Protein AF-A0A1B6GH48-F1 (afdb_monomer_lite)

Secondary structure (DSSP, 8-state):
-EE--S--SSHHHHHHHHHHHHH-HHHHHHHHHTT--HHHHHHHHHHHHHHHHHHSS---SEE----GGGGGGHHHHHHH-TT--EE-----HHHHHHHHHHTT---TT--TT-HHHHHHHHHHHHHHHHHHHHHH-TTTEE-

Radius of gyration: 16.71 Å; chains: 1; bounding box: 37×42×36 Å

InterPro domains:
  IPR026634 Protein-tyrosine sulfotransferase-like [PTHR12788] (3-141)
  IPR027417 P-loop containing nucleoside triphosphate hydrolase [G3DSA:3.40.50.300] (1-143)
  IPR027417 P-loop containing nucleoside triphosphate hydrolase [SSF52540] (49-141)

Sequence (143 aa):
MCRCGPDTRVLPRILQMYHQWLTDSKEHRRLLEAGVDSQVLRAAVSALCLEVIVHHGDSAPLLCNKDPLTFQYAVYLSELFPKAKFLLVVRDGRAAVHSIISRQIHVARYDLESYQGSISQWNNATDMMLEQCQLVGPSRCRV

Organism: NCBI:txid1464854

Structure (mmCIF, N/CA/C/O backbone):
data_AF-A0A1B6GH48-F1
#
_entry.id   AF-A0A1B6GH48-F1
#
loop_
_atom_site.group_PDB
_atom_site.id
_atom_site.type_symbol
_atom_site.label_atom_id
_atom_site.label_alt_id
_atom_site.label_comp_id
_atom_site.label_asym_id
_atom_site.label_entity_id
_atom_site.label_seq_id
_atom_site.pdbx_PDB_ins_code
_atom_site.Cartn_x
_atom_site.Cartn_y
_atom_site.Cartn_z
_atom_site.occupancy
_atom_site.B_iso_or_equiv
_atom_site.auth_seq_id
_atom_site.auth_comp_id
_atom_site.auth_asym_id
_atom_site.auth_atom_id
_atom_site.pdbx_PDB_model_num
ATOM 1 N N . MET A 1 1 ? -10.608 -22.382 -2.903 1.00 76.88 1 MET A N 1
ATOM 2 C CA . MET A 1 1 ? -10.272 -21.638 -4.138 1.00 76.88 1 MET A CA 1
ATOM 3 C C . MET A 1 1 ? -10.215 -20.149 -3.805 1.00 76.88 1 MET A C 1
ATOM 5 O O . MET A 1 1 ? -11.041 -19.711 -3.014 1.00 76.88 1 MET A O 1
ATOM 9 N N . CYS A 1 2 ? -9.222 -19.415 -4.318 1.00 90.69 2 CYS A N 1
ATOM 10 C CA . CYS A 1 2 ? -8.998 -17.981 -4.068 1.00 90.69 2 CYS A CA 1
ATOM 11 C C . CYS A 1 2 ? -9.131 -17.200 -5.385 1.00 90.69 2 CYS A C 1
ATOM 13 O O . CYS A 1 2 ? -8.658 -17.699 -6.408 1.00 90.69 2 CYS A O 1
ATOM 15 N N . ARG A 1 3 ? -9.740 -16.004 -5.371 1.00 94.12 3 ARG A N 1
ATOM 16 C CA . ARG A 1 3 ? -9.842 -15.116 -6.546 1.00 94.12 3 ARG A CA 1
ATOM 17 C C . ARG A 1 3 ? -9.219 -13.748 -6.268 1.00 94.12 3 ARG A C 1
ATOM 19 O O . ARG A 1 3 ? -9.691 -13.038 -5.389 1.00 94.12 3 ARG A O 1
ATOM 26 N N . CYS A 1 4 ? -8.232 -13.354 -7.080 1.00 92.50 4 CYS A N 1
ATOM 27 C CA . CYS A 1 4 ? -7.604 -12.024 -7.023 1.00 92.50 4 CYS A CA 1
ATOM 28 C C . CYS A 1 4 ? -8.149 -11.016 -8.053 1.00 92.50 4 CYS A C 1
ATOM 30 O O . CYS A 1 4 ? -8.212 -9.826 -7.774 1.00 92.50 4 CYS A O 1
ATOM 32 N N . GLY A 1 5 ? -8.538 -11.481 -9.248 1.00 91.06 5 GLY A N 1
ATOM 33 C CA . GLY A 1 5 ? -8.905 -10.597 -10.363 1.00 91.06 5 GLY A CA 1
ATOM 34 C C . GLY A 1 5 ? -7.730 -9.764 -10.918 1.00 91.06 5 GLY A C 1
ATOM 35 O O . GLY A 1 5 ? -6.589 -9.928 -10.477 1.00 91.06 5 GLY A O 1
ATOM 36 N N . PRO A 1 6 ? -7.995 -8.907 -11.920 1.00 92.94 6 PRO A N 1
ATOM 37 C CA . PRO A 1 6 ? -7.019 -7.958 -12.455 1.00 92.94 6 PRO A CA 1
ATOM 38 C C . PRO A 1 6 ? -6.809 -6.756 -11.518 1.00 92.94 6 PRO A C 1
ATOM 40 O O . PRO A 1 6 ? -7.591 -6.529 -10.594 1.00 92.94 6 PRO A O 1
ATOM 43 N N . ASP A 1 7 ? -5.771 -5.965 -11.797 1.00 93.69 7 ASP A N 1
ATOM 44 C CA . ASP A 1 7 ? -5.434 -4.724 -11.092 1.00 93.69 7 ASP A CA 1
ATOM 45 C C . ASP A 1 7 ? -6.617 -3.757 -11.132 1.00 93.69 7 ASP A C 1
ATOM 47 O O . ASP A 1 7 ? -7.095 -3.371 -12.203 1.00 93.69 7 ASP A O 1
ATOM 51 N N . THR A 1 8 ? -7.078 -3.336 -9.958 1.00 96.31 8 THR A N 1
ATOM 52 C CA . THR A 1 8 ? -8.231 -2.439 -9.836 1.00 96.31 8 THR A CA 1
ATOM 53 C C . THR A 1 8 ? -7.865 -1.001 -10.186 1.00 96.31 8 THR A C 1
ATOM 55 O O . THR A 1 8 ? -8.727 -0.224 -10.593 1.00 96.31 8 THR A O 1
ATOM 58 N N . ARG A 1 9 ? -6.589 -0.620 -10.010 1.00 93.94 9 ARG A N 1
ATOM 59 C CA . ARG A 1 9 ? -6.010 0.726 -10.212 1.00 93.94 9 ARG A CA 1
ATOM 60 C C . ARG A 1 9 ? -6.601 1.835 -9.328 1.00 93.94 9 ARG A C 1
ATOM 62 O O . ARG A 1 9 ? -5.981 2.891 -9.199 1.00 93.94 9 ARG A O 1
ATOM 69 N N . VAL A 1 10 ? -7.760 1.609 -8.709 1.00 96.50 10 VAL A N 1
ATOM 70 C CA . VAL A 1 10 ? -8.471 2.556 -7.841 1.00 96.50 10 VAL A CA 1
ATOM 71 C C . VAL A 1 10 ? -8.048 2.425 -6.379 1.00 96.50 10 VAL A C 1
ATOM 73 O O . VAL A 1 10 ? -7.838 3.440 -5.719 1.00 96.50 10 VAL A O 1
ATOM 76 N N . LEU A 1 11 ? -7.821 1.202 -5.887 1.00 97.25 11 LEU A N 1
ATOM 77 C CA . LEU A 1 11 ? -7.405 0.963 -4.503 1.00 97.25 11 LEU A CA 1
ATOM 78 C C . LEU A 1 11 ? -6.117 1.696 -4.101 1.00 97.25 11 LEU A C 1
ATOM 80 O O . LEU A 1 11 ? -6.139 2.355 -3.062 1.00 97.25 11 LEU A O 1
ATOM 84 N N . PRO A 1 12 ? -5.016 1.691 -4.885 1.00 96.06 12 PRO A N 1
ATOM 85 C CA . PRO A 1 12 ? -3.823 2.443 -4.492 1.00 96.06 12 PRO A CA 1
ATOM 86 C C . PRO A 1 12 ? -4.079 3.956 -4.401 1.00 96.06 12 PRO A C 1
ATOM 88 O O . PRO A 1 12 ? -3.466 4.621 -3.573 1.00 96.06 12 PRO A O 1
ATOM 91 N N . ARG A 1 13 ? -5.013 4.505 -5.193 1.00 96.31 13 ARG A N 1
ATOM 92 C CA . ARG A 1 13 ? -5.382 5.931 -5.137 1.00 96.31 13 ARG A CA 1
ATOM 93 C C . ARG A 1 13 ? -6.209 6.259 -3.898 1.00 96.31 13 ARG A C 1
ATOM 95 O O . ARG A 1 13 ? -5.963 7.271 -3.252 1.00 96.31 13 ARG A O 1
ATOM 102 N N . ILE A 1 14 ? -7.162 5.394 -3.552 1.00 97.38 14 ILE A N 1
ATOM 103 C CA . ILE A 1 14 ? -7.963 5.532 -2.329 1.00 97.38 14 ILE A CA 1
ATOM 104 C C . ILE A 1 14 ? -7.052 5.476 -1.100 1.00 97.38 14 ILE A C 1
ATOM 106 O O . ILE A 1 14 ? -7.165 6.321 -0.219 1.00 97.38 14 ILE A O 1
ATOM 110 N N . LEU A 1 15 ? -6.115 4.524 -1.058 1.00 97.81 15 LEU A N 1
ATOM 111 C CA . LEU A 1 15 ? -5.168 4.392 0.052 1.00 97.81 15 LEU A CA 1
ATOM 112 C C . LEU A 1 15 ? -4.206 5.580 0.140 1.00 97.81 15 LEU A C 1
ATOM 114 O O . LEU A 1 15 ? -3.920 6.044 1.239 1.00 97.81 15 LEU A O 1
ATOM 118 N N . GLN A 1 16 ? -3.758 6.116 -0.999 1.00 96.44 16 GLN A N 1
ATOM 119 C CA . GLN A 1 16 ? -2.971 7.346 -1.029 1.00 96.44 16 GLN A CA 1
ATOM 120 C C . GLN A 1 16 ? -3.745 8.529 -0.434 1.00 96.44 16 GLN A C 1
ATOM 122 O O . GLN A 1 16 ? -3.198 9.274 0.376 1.00 96.44 16 GLN A O 1
ATOM 127 N N . MET A 1 17 ? -5.012 8.691 -0.813 1.00 96.81 17 MET A N 1
ATOM 128 C CA . MET A 1 17 ? -5.872 9.753 -0.293 1.00 96.81 17 MET A CA 1
ATOM 129 C C . MET A 1 17 ? -6.135 9.572 1.211 1.00 96.81 17 MET A C 1
ATOM 131 O O . MET A 1 17 ? -6.007 10.521 1.978 1.00 96.81 17 MET A O 1
ATOM 135 N N . TYR A 1 18 ? -6.393 8.337 1.652 1.00 97.44 18 TYR A N 1
ATOM 136 C CA . TYR A 1 18 ? -6.526 8.002 3.071 1.00 97.44 18 TYR A CA 1
ATOM 137 C C . TYR A 1 18 ? -5.256 8.338 3.864 1.00 97.44 18 TYR A C 1
ATOM 139 O O . TYR A 1 18 ? -5.331 8.975 4.910 1.00 97.44 18 TYR A O 1
ATOM 147 N N . HIS A 1 19 ? -4.078 7.988 3.340 1.00 96.44 19 HIS A N 1
ATOM 148 C CA . HIS A 1 19 ? -2.799 8.348 3.948 1.00 96.44 19 HIS A CA 1
ATOM 149 C C . HIS A 1 19 ? -2.629 9.869 4.088 1.00 96.44 19 HIS A C 1
ATOM 151 O O . HIS A 1 19 ? -2.167 10.337 5.128 1.00 96.44 19 HIS A O 1
ATOM 157 N N . GLN A 1 20 ? -3.032 10.653 3.084 1.00 96.00 20 GLN A N 1
ATOM 158 C CA . GLN A 1 20 ? -2.968 12.117 3.142 1.00 96.00 20 GLN A CA 1
ATOM 159 C C . GLN A 1 20 ? -3.891 12.693 4.220 1.00 96.00 20 GLN A C 1
ATOM 161 O O . GLN A 1 20 ? -3.454 13.542 4.989 1.00 96.00 20 GLN A O 1
ATOM 166 N N . TRP A 1 21 ? -5.124 12.192 4.347 1.00 95.88 21 TRP A N 1
ATOM 167 C CA . TRP A 1 21 ? -6.059 12.627 5.395 1.00 95.88 21 TRP A CA 1
ATOM 168 C C . TRP A 1 21 ? -5.566 12.356 6.820 1.00 95.88 21 TRP A C 1
ATOM 170 O O . TRP A 1 21 ? -5.989 13.029 7.760 1.00 95.88 21 TRP A O 1
ATOM 180 N N . LEU A 1 22 ? -4.688 11.365 6.989 1.00 93.56 22 LEU A N 1
ATOM 181 C CA . LEU A 1 22 ? -4.097 11.028 8.282 1.00 93.56 22 LEU A CA 1
ATOM 182 C C . LEU A 1 22 ? -2.780 11.758 8.559 1.00 93.56 22 LEU A C 1
ATOM 184 O O . LEU A 1 22 ? -2.460 11.997 9.720 1.00 93.56 22 LEU A O 1
ATOM 188 N N . THR A 1 23 ? -2.000 12.081 7.526 1.00 95.19 23 THR A N 1
ATOM 189 C CA . THR A 1 23 ? -0.643 12.633 7.696 1.00 95.19 23 THR A CA 1
ATOM 190 C C . THR A 1 23 ? -0.541 14.134 7.452 1.00 95.19 23 THR A C 1
ATOM 192 O O . THR A 1 23 ? 0.347 14.774 8.016 1.00 95.19 23 THR A O 1
ATOM 195 N N . ASP A 1 24 ? -1.443 14.732 6.670 1.00 96.56 24 ASP A N 1
ATOM 196 C CA . ASP A 1 24 ? -1.515 16.185 6.530 1.00 96.56 24 ASP A CA 1
ATOM 197 C C . ASP A 1 24 ? -2.195 16.790 7.764 1.00 96.56 24 ASP A C 1
ATOM 199 O O . ASP A 1 24 ? -3.417 16.761 7.908 1.00 96.56 24 ASP A O 1
ATOM 203 N N . SER A 1 25 ? -1.400 17.391 8.650 1.00 95.06 25 SER A N 1
ATOM 204 C CA . SER A 1 25 ? -1.874 17.996 9.900 1.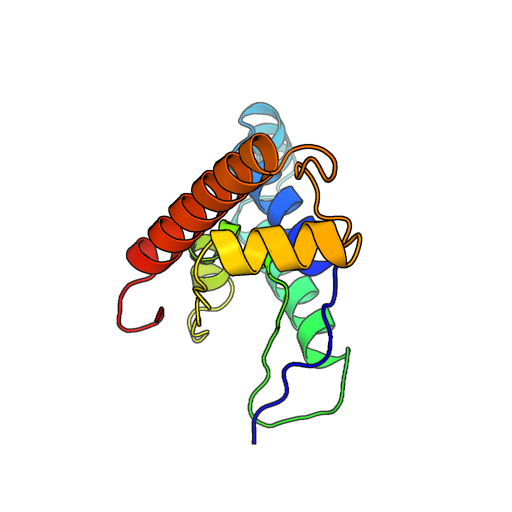00 95.06 25 SER A CA 1
ATOM 205 C C . SER A 1 25 ? -2.969 19.051 9.717 1.00 95.06 25 SER A C 1
ATOM 207 O O . SER A 1 25 ? -3.782 19.252 10.623 1.00 95.06 25 SER A O 1
ATOM 209 N N . LYS A 1 26 ? -2.981 19.777 8.591 1.00 96.69 26 LYS A N 1
ATOM 210 C CA . LYS A 1 26 ? -3.982 20.818 8.331 1.00 96.69 26 LYS A CA 1
ATOM 211 C C . LYS A 1 26 ? -5.298 20.186 7.908 1.00 96.69 26 LYS A C 1
ATOM 213 O O . LYS A 1 26 ? -6.346 20.582 8.417 1.00 96.69 26 LYS A O 1
ATOM 218 N N . GLU A 1 27 ? -5.240 19.226 6.994 1.00 95.69 27 GLU A N 1
ATOM 219 C CA . GLU A 1 27 ? -6.438 18.545 6.513 1.00 95.69 27 GLU A CA 1
ATOM 220 C C . GLU A 1 27 ? -7.034 17.633 7.585 1.00 95.69 27 GLU A C 1
ATOM 222 O O . GLU A 1 27 ? -8.236 17.685 7.835 1.00 95.69 27 GLU A O 1
ATOM 227 N N . HIS A 1 28 ? -6.191 16.904 8.316 1.00 94.62 28 HIS A N 1
ATOM 228 C CA . HIS A 1 28 ? -6.613 16.077 9.440 1.00 94.62 28 HIS A CA 1
ATOM 229 C C . HIS A 1 28 ? -7.403 16.887 10.479 1.00 94.62 28 HIS A C 1
ATOM 231 O O . HIS A 1 28 ? -8.465 16.466 10.932 1.00 94.62 28 HIS A O 1
ATOM 237 N N . ARG A 1 29 ? -6.936 18.100 10.808 1.00 96.75 29 ARG A N 1
ATOM 238 C CA . ARG A 1 29 ? -7.640 18.996 11.736 1.00 96.75 29 ARG A CA 1
ATOM 239 C C . ARG A 1 29 ? -9.011 19.420 11.211 1.00 96.75 29 ARG A C 1
ATOM 241 O O . ARG A 1 29 ? -9.972 19.400 11.968 1.00 96.75 29 ARG A O 1
ATOM 248 N N . ARG A 1 30 ? -9.111 19.769 9.926 1.00 97.44 30 ARG A N 1
ATOM 249 C CA . ARG A 1 30 ? -10.385 20.158 9.298 1.00 97.44 30 ARG A CA 1
ATOM 250 C C . ARG A 1 30 ? -11.398 19.021 9.310 1.00 97.44 30 ARG A C 1
ATOM 252 O O . ARG A 1 30 ? -12.571 19.257 9.576 1.00 97.44 30 ARG A O 1
ATOM 259 N N . LEU A 1 31 ? -10.941 17.798 9.045 1.00 97.69 31 LEU A N 1
ATOM 260 C CA . LEU A 1 31 ? -11.778 16.602 9.103 1.00 97.69 31 LEU A CA 1
ATOM 261 C C . LEU A 1 31 ? -12.294 16.367 10.527 1.00 97.69 31 LEU A C 1
ATOM 263 O O . LEU A 1 31 ? -13.496 16.189 10.709 1.00 97.69 31 LEU A O 1
ATOM 267 N N . LEU A 1 32 ? -11.426 16.478 11.537 1.00 97.19 32 LEU A N 1
ATOM 268 C CA . LEU A 1 32 ? -11.826 16.382 12.945 1.00 97.19 32 LEU A CA 1
ATOM 269 C C . LEU A 1 32 ? -12.841 17.465 13.345 1.00 97.19 32 LEU A C 1
ATOM 271 O O . LEU A 1 32 ? -13.848 17.148 13.973 1.00 97.19 32 LEU A O 1
ATOM 275 N N . GLU A 1 33 ? -12.618 18.722 12.952 1.00 97.69 33 GLU A N 1
ATOM 276 C CA . GLU A 1 33 ? -13.550 19.837 13.193 1.00 97.69 33 GLU A CA 1
ATOM 277 C C . GLU A 1 33 ? -14.911 19.620 12.507 1.00 97.69 33 GLU A C 1
ATOM 279 O O . GLU A 1 33 ? -15.941 20.052 13.023 1.00 97.69 33 GLU A O 1
ATOM 284 N N . ALA A 1 34 ? -14.933 18.907 11.377 1.00 98.06 34 ALA A N 1
ATOM 285 C CA . ALA A 1 34 ? -16.147 18.520 10.661 1.00 98.06 34 ALA A CA 1
ATOM 286 C C . ALA A 1 34 ? -16.818 17.240 11.208 1.00 98.06 34 ALA A C 1
ATOM 288 O O . ALA A 1 34 ? -17.808 16.782 10.637 1.00 98.06 34 ALA A O 1
ATOM 289 N N . GLY A 1 35 ? -16.293 16.639 12.283 1.00 97.44 35 GLY A N 1
ATOM 290 C CA . GLY A 1 35 ? -16.801 15.383 12.849 1.00 97.44 35 GLY A CA 1
ATOM 291 C C . GLY A 1 35 ? -16.427 14.129 12.048 1.00 97.44 35 GLY A C 1
ATOM 292 O O . GLY A 1 35 ? -16.997 13.061 12.267 1.00 97.44 35 GLY A O 1
ATOM 293 N N . VAL A 1 36 ? -15.476 14.240 11.119 1.00 97.69 36 VAL A N 1
ATOM 294 C CA . VAL A 1 36 ? -14.945 13.139 10.308 1.00 97.69 36 VAL A CA 1
ATOM 295 C C . VAL A 1 36 ? -13.645 12.646 10.944 1.00 97.69 36 VAL A C 1
ATOM 297 O O . VAL A 1 36 ? -12.542 12.949 10.494 1.00 97.69 36 VAL A O 1
ATOM 300 N N . ASP A 1 37 ? -13.775 11.907 12.041 1.00 95.56 37 ASP A N 1
ATOM 301 C CA . ASP A 1 37 ? -12.626 11.348 12.749 1.00 95.56 37 ASP A CA 1
ATOM 302 C C . ASP A 1 37 ? -12.026 10.109 12.053 1.00 95.56 37 ASP A C 1
ATOM 304 O O . ASP A 1 37 ? -12.531 9.590 11.049 1.00 95.56 37 ASP A O 1
ATOM 308 N N . SER A 1 38 ? -10.926 9.596 12.610 1.00 92.94 38 SER A N 1
ATOM 309 C CA . SER A 1 38 ? -10.245 8.405 12.091 1.00 92.94 38 SER A CA 1
ATOM 310 C C . SER A 1 38 ? -11.141 7.161 12.058 1.00 92.94 38 SER A C 1
ATOM 312 O O . SER A 1 38 ? -10.923 6.280 11.226 1.00 92.94 38 SER A O 1
ATOM 314 N N . GLN A 1 39 ? -12.151 7.057 12.929 1.00 95.69 39 GLN A N 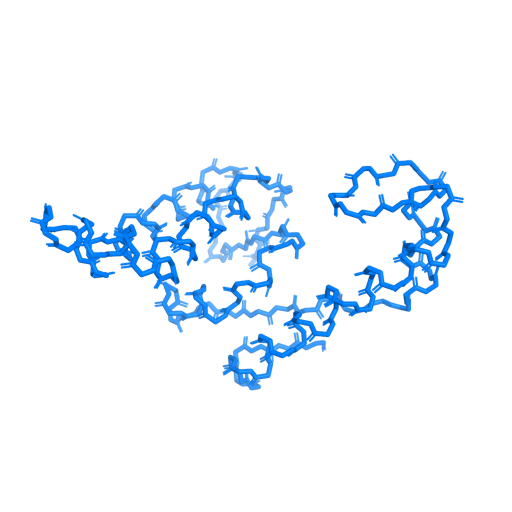1
ATOM 315 C CA . GLN A 1 39 ? -13.085 5.933 12.921 1.00 95.69 39 GLN A CA 1
ATOM 316 C C . GLN A 1 39 ? -14.045 6.031 11.732 1.00 95.69 39 GLN A C 1
ATOM 318 O O . GLN A 1 39 ? -14.253 5.022 11.049 1.00 95.69 39 GLN A O 1
ATOM 323 N N . VAL A 1 40 ? -14.582 7.223 11.456 1.00 97.44 40 VAL A N 1
ATOM 324 C CA . VAL A 1 40 ? -15.430 7.490 10.285 1.00 97.44 40 VAL A CA 1
ATOM 325 C C . VAL A 1 40 ? -14.654 7.227 8.995 1.00 97.44 40 VAL A C 1
ATOM 327 O O . VAL A 1 40 ? -15.124 6.470 8.143 1.00 97.44 40 VAL A O 1
ATOM 330 N N . LEU A 1 41 ? -13.436 7.771 8.874 1.00 96.81 41 LEU A N 1
ATOM 331 C CA . LEU A 1 41 ? -12.582 7.550 7.702 1.00 96.81 41 LEU A CA 1
ATOM 332 C C . LEU A 1 41 ? -12.272 6.067 7.505 1.00 96.81 41 LEU A C 1
ATOM 334 O O . LEU A 1 41 ? -12.434 5.542 6.403 1.00 96.81 41 LEU A O 1
ATOM 338 N N . ARG A 1 42 ? -11.881 5.366 8.576 1.00 96.75 42 ARG A N 1
ATOM 339 C CA . ARG A 1 42 ? -11.595 3.931 8.524 1.00 96.75 42 ARG A CA 1
ATOM 340 C C . ARG A 1 42 ? -12.803 3.135 8.040 1.00 96.75 42 ARG A C 1
ATOM 342 O O . ARG A 1 42 ? -12.636 2.261 7.191 1.00 96.75 42 ARG A O 1
ATOM 349 N N . ALA A 1 43 ? -13.998 3.417 8.556 1.00 97.88 43 ALA A N 1
ATOM 350 C CA . ALA A 1 43 ? -15.219 2.725 8.148 1.00 97.88 43 ALA A CA 1
ATOM 351 C C . ALA A 1 43 ? -15.540 2.972 6.665 1.00 97.88 43 ALA A C 1
ATOM 353 O O . ALA A 1 43 ? -15.757 2.016 5.920 1.00 97.88 43 ALA A O 1
ATOM 354 N N . ALA A 1 44 ? -15.493 4.232 6.224 1.00 98.06 44 ALA A N 1
ATOM 355 C CA . ALA A 1 44 ? -15.777 4.615 4.843 1.00 98.06 44 ALA A CA 1
ATOM 356 C C . ALA A 1 44 ? -14.779 3.997 3.850 1.00 98.06 44 ALA A C 1
ATOM 358 O O . ALA A 1 44 ? -15.177 3.392 2.853 1.00 98.06 44 ALA A O 1
ATOM 359 N N . VAL A 1 45 ? -13.479 4.093 4.142 1.00 98.19 45 VAL A N 1
ATOM 360 C CA . VAL A 1 45 ? -12.422 3.550 3.280 1.00 98.19 45 VAL A CA 1
ATOM 361 C C . VAL A 1 45 ? -12.459 2.023 3.259 1.00 98.19 45 VAL A C 1
ATOM 363 O O . VAL A 1 45 ? -12.312 1.432 2.191 1.00 98.19 45 VAL A O 1
ATOM 366 N N . SER A 1 46 ? -12.709 1.365 4.397 1.00 98.12 46 SER A N 1
ATOM 367 C CA . SER A 1 46 ? -12.837 -0.100 4.443 1.00 98.12 46 SER A CA 1
ATOM 368 C C . SER A 1 46 ? -14.020 -0.587 3.611 1.00 98.12 46 SER A C 1
ATOM 370 O O . SER A 1 46 ? -13.866 -1.544 2.855 1.00 98.12 46 SER A O 1
ATOM 372 N N . ALA A 1 47 ? -15.173 0.084 3.714 1.00 98.44 47 ALA A N 1
ATOM 373 C CA . ALA A 1 47 ? -16.357 -0.246 2.928 1.00 98.44 47 ALA A CA 1
ATOM 374 C C . ALA A 1 47 ? -16.084 -0.089 1.429 1.00 98.44 47 ALA A C 1
ATOM 376 O O . ALA A 1 47 ? -16.292 -1.029 0.669 1.00 98.44 47 ALA A O 1
ATOM 377 N N . LEU A 1 48 ? -15.520 1.048 1.012 1.00 98.19 48 LEU A N 1
ATOM 378 C CA . LEU A 1 48 ? -15.186 1.291 -0.390 1.00 98.19 48 LEU A CA 1
ATOM 379 C C . LEU A 1 48 ? -14.188 0.260 -0.938 1.00 98.19 48 LEU A C 1
ATOM 381 O O . LEU A 1 48 ? -14.389 -0.286 -2.021 1.00 98.19 48 LEU A O 1
ATOM 385 N N . CYS A 1 49 ? -13.122 -0.034 -0.189 1.00 98.12 49 CYS A N 1
ATOM 386 C CA . CYS A 1 49 ? -12.152 -1.056 -0.573 1.00 98.12 49 CYS A CA 1
ATOM 387 C C . CYS A 1 49 ? -12.809 -2.436 -0.702 1.00 98.12 49 CYS A C 1
ATOM 389 O O . CYS A 1 49 ? -12.531 -3.155 -1.660 1.00 98.12 49 CYS A O 1
ATOM 391 N N . LEU A 1 50 ? -13.683 -2.806 0.239 1.00 97.56 50 LEU A N 1
ATOM 392 C CA . LEU A 1 50 ? -14.366 -4.095 0.226 1.00 97.56 50 LEU A CA 1
ATOM 393 C C . LEU A 1 50 ? -15.326 -4.218 -0.960 1.00 97.56 50 LEU A C 1
ATOM 395 O O . LEU A 1 50 ? -15.280 -5.235 -1.643 1.00 97.56 50 LEU A O 1
ATOM 399 N N . GLU A 1 51 ? -16.122 -3.188 -1.248 1.00 98.06 51 GLU A N 1
ATOM 400 C CA . GLU A 1 51 ? -17.024 -3.151 -2.408 1.00 98.06 51 GLU A CA 1
ATOM 401 C C . GLU A 1 51 ? -16.263 -3.392 -3.714 1.00 98.06 51 GLU A C 1
ATOM 403 O O . GLU A 1 51 ? -16.629 -4.255 -4.515 1.00 98.06 51 GLU A O 1
ATOM 408 N N . VAL A 1 52 ? -15.131 -2.702 -3.894 1.00 97.81 52 VAL A N 1
ATOM 409 C CA . VAL A 1 52 ? -14.264 -2.910 -5.058 1.00 97.81 52 VAL A CA 1
ATOM 410 C C . VAL A 1 52 ? -13.753 -4.351 -5.097 1.00 97.81 52 VAL A C 1
ATOM 412 O O . VAL A 1 52 ? -13.880 -4.998 -6.132 1.00 97.81 52 VAL A O 1
ATOM 415 N N . ILE A 1 53 ? -13.206 -4.874 -3.992 1.00 97.06 53 ILE A N 1
ATOM 416 C CA . ILE A 1 53 ? -12.618 -6.224 -3.924 1.00 97.06 53 ILE A CA 1
ATOM 417 C C . ILE A 1 53 ? -13.665 -7.316 -4.158 1.00 97.06 53 ILE A C 1
ATOM 419 O O . ILE A 1 53 ? -13.361 -8.310 -4.813 1.00 97.06 53 ILE A O 1
ATOM 423 N N . VAL A 1 54 ? -14.883 -7.165 -3.643 1.00 96.69 54 VAL A N 1
ATOM 424 C CA . VAL A 1 54 ? -15.955 -8.156 -3.791 1.00 96.69 54 VAL A CA 1
ATOM 425 C C . VAL A 1 54 ? -16.483 -8.161 -5.222 1.00 96.69 54 VAL A C 1
ATOM 427 O O . VAL A 1 54 ? -16.604 -9.237 -5.806 1.00 96.69 54 VAL A O 1
ATOM 430 N N . HIS A 1 55 ? -16.748 -6.987 -5.801 1.00 96.19 55 HIS A N 1
ATOM 431 C CA . HIS A 1 55 ? -17.566 -6.874 -7.011 1.00 96.19 55 HIS A CA 1
ATOM 432 C C . HIS A 1 55 ? -16.789 -6.707 -8.323 1.00 96.19 55 HIS A C 1
ATOM 434 O O . HIS A 1 55 ? -17.387 -6.820 -9.390 1.00 96.19 55 HIS A O 1
ATOM 440 N N . HIS A 1 56 ? -15.466 -6.507 -8.301 1.00 95.50 56 HIS A N 1
ATOM 441 C CA . HIS A 1 56 ? -14.667 -6.417 -9.538 1.00 95.50 56 HIS A CA 1
ATOM 442 C C . HIS A 1 56 ? -14.355 -7.775 -10.214 1.00 95.50 56 HIS A C 1
ATOM 444 O O . HIS A 1 56 ? -13.513 -7.842 -11.113 1.00 95.50 56 HIS A O 1
ATOM 450 N N . GLY A 1 57 ? -14.989 -8.869 -9.780 1.00 92.88 57 GLY A N 1
ATOM 451 C CA . GLY A 1 57 ? -14.829 -10.206 -10.353 1.00 92.88 57 GLY A CA 1
ATOM 452 C C . GLY A 1 57 ? -15.799 -11.222 -9.745 1.00 92.88 57 GLY A C 1
ATOM 453 O O . GLY A 1 57 ? -16.695 -10.856 -8.990 1.00 92.88 57 GLY A O 1
ATOM 454 N N . ASP A 1 58 ? -15.601 -12.503 -10.057 1.00 92.19 58 ASP A N 1
ATOM 455 C CA . ASP A 1 58 ? -16.501 -13.579 -9.619 1.00 92.19 58 ASP A CA 1
ATOM 456 C C . 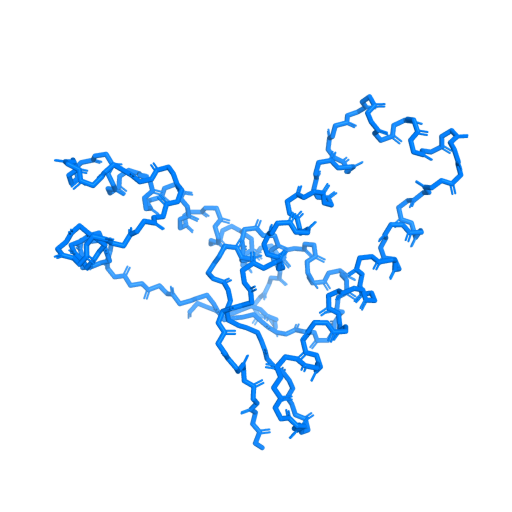ASP A 1 58 ? -16.520 -13.795 -8.094 1.00 92.19 58 ASP A C 1
ATOM 458 O O . ASP A 1 58 ? -15.574 -13.482 -7.370 1.00 92.19 58 ASP A O 1
ATOM 462 N N . SER A 1 59 ? -17.582 -14.401 -7.571 1.00 94.00 59 SER A N 1
ATOM 463 C CA . SER A 1 59 ? -17.623 -14.754 -6.148 1.00 94.00 59 SER A CA 1
ATOM 464 C C . SER A 1 59 ? -16.653 -15.899 -5.823 1.00 94.00 59 SER A C 1
ATOM 466 O O . SER A 1 59 ? -16.510 -16.851 -6.592 1.00 94.00 59 SER A O 1
ATOM 468 N N . ALA A 1 60 ? -15.989 -15.827 -4.667 1.00 96.12 60 ALA A N 1
ATOM 469 C CA . ALA A 1 60 ? -15.123 -16.889 -4.162 1.00 96.12 60 ALA A CA 1
ATOM 470 C C . ALA A 1 60 ? -15.096 -16.898 -2.621 1.00 96.12 60 ALA A C 1
ATOM 472 O O . ALA A 1 60 ? -15.198 -15.836 -2.009 1.00 96.12 60 ALA A O 1
ATOM 473 N N . PRO A 1 61 ? -14.872 -18.061 -1.973 1.00 95.12 61 PRO A N 1
ATOM 474 C CA . PRO A 1 61 ? -14.752 -18.139 -0.511 1.00 95.12 61 PRO A CA 1
ATOM 475 C C . PRO A 1 61 ? -13.573 -17.339 0.061 1.00 95.12 61 PRO A C 1
ATOM 477 O O . PRO A 1 61 ? -13.603 -16.929 1.218 1.00 95.12 61 PRO A O 1
ATOM 480 N N . LEU A 1 62 ? -12.517 -17.153 -0.736 1.00 95.94 62 LEU A N 1
ATOM 481 C CA . LEU A 1 62 ? -11.360 -16.329 -0.405 1.00 95.94 62 LEU A CA 1
ATOM 482 C C . LEU A 1 62 ? -11.181 -15.279 -1.497 1.00 95.94 62 LEU A C 1
ATOM 484 O O . LEU A 1 62 ? -10.929 -15.615 -2.658 1.00 95.94 62 LEU A O 1
ATOM 488 N N . LEU A 1 63 ? -11.302 -14.017 -1.101 1.00 97.31 63 LEU A N 1
ATOM 489 C CA . LEU A 1 63 ? -11.053 -12.870 -1.960 1.00 97.31 63 LEU A CA 1
ATOM 490 C C . LEU A 1 63 ? -9.607 -12.403 -1.800 1.00 97.31 63 LEU A C 1
ATOM 492 O O . LEU A 1 63 ? -9.000 -12.531 -0.736 1.00 97.31 63 LEU A O 1
ATOM 496 N N . CYS A 1 64 ? -9.064 -11.862 -2.876 1.00 96.94 64 CYS A N 1
ATOM 497 C CA . CYS A 1 64 ? -7.707 -11.359 -2.971 1.00 96.94 64 CYS A CA 1
ATOM 498 C C . CYS A 1 64 ? -7.711 -10.097 -3.836 1.00 96.94 64 CYS A C 1
ATOM 500 O O . CYS A 1 64 ? -8.622 -9.875 -4.630 1.00 96.94 64 CYS A O 1
ATOM 502 N N . ASN A 1 65 ? -6.676 -9.279 -3.688 1.00 97.25 65 ASN A N 1
ATOM 503 C CA . ASN A 1 65 ? -6.422 -8.140 -4.550 1.00 97.25 65 ASN A CA 1
ATOM 504 C C . ASN A 1 65 ? -4.949 -8.134 -4.973 1.00 97.25 65 ASN A C 1
ATOM 506 O O . ASN A 1 65 ? -4.074 -8.454 -4.168 1.00 97.25 65 ASN A O 1
ATOM 510 N N . LYS A 1 66 ? -4.686 -7.763 -6.231 1.00 95.56 66 LYS A N 1
ATOM 511 C CA . LYS A 1 66 ? -3.333 -7.585 -6.763 1.00 95.56 66 LYS A CA 1
ATOM 512 C C . LYS A 1 66 ? -3.224 -6.232 -7.454 1.00 95.56 66 LYS A C 1
ATOM 514 O O . LYS A 1 66 ? -3.427 -6.115 -8.657 1.00 95.56 66 LYS A O 1
ATOM 519 N N . ASP A 1 67 ? -2.820 -5.234 -6.683 1.00 95.62 67 ASP A N 1
ATOM 520 C CA . ASP A 1 67 ? -2.431 -3.907 -7.155 1.00 95.62 67 ASP A CA 1
ATOM 521 C C . ASP A 1 67 ? -1.036 -3.588 -6.583 1.00 95.62 67 ASP A C 1
ATOM 523 O O . ASP A 1 67 ? -0.914 -3.437 -5.372 1.00 95.62 67 ASP A O 1
ATOM 527 N N . PRO A 1 68 ? 0.037 -3.484 -7.392 1.00 93.19 68 PRO A N 1
ATOM 528 C CA . PRO A 1 68 ? 1.410 -3.439 -6.867 1.00 93.19 68 PRO A CA 1
ATOM 529 C C . PRO A 1 68 ? 1.667 -2.347 -5.818 1.00 93.19 68 PRO A C 1
ATOM 531 O O . PRO A 1 68 ? 2.375 -2.570 -4.843 1.00 93.19 68 PRO A O 1
ATOM 534 N N . LEU A 1 69 ? 1.071 -1.165 -6.002 1.00 92.94 69 LEU A N 1
ATOM 535 C CA . LEU A 1 69 ? 1.319 -0.003 -5.145 1.00 92.94 69 LEU A CA 1
ATOM 536 C C . LEU A 1 69 ? 0.467 0.025 -3.868 1.00 92.94 69 LEU A C 1
ATOM 538 O O . LEU A 1 69 ? 0.713 0.867 -3.012 1.00 92.94 69 LEU A O 1
ATOM 542 N N . THR A 1 70 ? -0.500 -0.881 -3.685 1.00 96.62 70 THR A N 1
ATOM 543 C CA . THR A 1 70 ? -1.247 -0.943 -2.412 1.00 96.62 70 THR A CA 1
ATOM 544 C C . THR A 1 70 ? -0.357 -1.412 -1.263 1.00 96.62 70 THR A C 1
ATOM 546 O O . THR A 1 70 ? -0.600 -1.056 -0.112 1.00 96.62 70 THR A O 1
ATOM 549 N N . PHE A 1 71 ? 0.728 -2.131 -1.571 1.00 96.94 71 PHE A N 1
ATOM 550 C CA . PHE A 1 71 ? 1.694 -2.614 -0.587 1.00 96.94 71 PHE A CA 1
ATOM 551 C C . PHE A 1 71 ? 2.463 -1.492 0.127 1.00 96.94 71 PHE A C 1
ATOM 553 O O . PHE A 1 71 ? 2.921 -1.677 1.250 1.00 96.94 71 PHE A O 1
ATOM 560 N N . GLN A 1 72 ? 2.539 -0.301 -0.476 1.00 96.19 72 GLN A N 1
ATOM 561 C CA . GLN A 1 72 ? 3.083 0.901 0.172 1.00 96.19 72 GLN A CA 1
ATOM 562 C C . GLN A 1 72 ? 2.279 1.315 1.417 1.00 96.19 72 GLN A C 1
ATOM 564 O O . GLN A 1 72 ? 2.766 2.067 2.252 1.00 96.19 72 GLN A O 1
ATOM 569 N N . TYR A 1 73 ? 1.057 0.798 1.544 1.00 97.69 73 TYR A N 1
ATOM 570 C CA . TYR A 1 73 ? 0.107 1.083 2.610 1.00 97.69 73 TYR A CA 1
ATOM 571 C C . TYR A 1 73 ? -0.290 -0.197 3.365 1.00 97.69 73 TYR A C 1
ATOM 573 O O . TYR A 1 73 ? -1.407 -0.287 3.883 1.00 97.69 73 TYR A O 1
ATOM 581 N N . ALA A 1 74 ? 0.577 -1.220 3.397 1.00 98.00 74 ALA A N 1
ATOM 582 C CA . ALA A 1 74 ? 0.228 -2.520 3.975 1.00 98.00 74 ALA A CA 1
ATOM 583 C C . ALA A 1 74 ? -0.123 -2.427 5.467 1.00 98.00 74 ALA A C 1
ATOM 585 O O . ALA A 1 74 ? -1.036 -3.124 5.907 1.00 98.00 74 ALA A O 1
ATOM 586 N N . VAL A 1 75 ? 0.524 -1.535 6.229 1.00 98.19 75 VAL A N 1
ATOM 587 C CA . VAL A 1 75 ? 0.173 -1.297 7.639 1.00 98.19 75 VAL A CA 1
ATOM 588 C C . VAL A 1 75 ? -1.267 -0.799 7.751 1.00 98.19 75 VAL A C 1
ATOM 590 O O . VAL A 1 75 ? -2.058 -1.422 8.458 1.00 98.19 75 VAL A O 1
ATOM 593 N N . TYR A 1 76 ? -1.659 0.214 6.971 1.00 97.62 76 TYR A N 1
ATOM 594 C CA . TYR A 1 76 ? -3.043 0.700 6.960 1.00 97.62 76 TYR A CA 1
ATOM 595 C C . TYR A 1 76 ? -4.020 -0.397 6.551 1.00 97.62 76 TYR A C 1
ATOM 597 O O . TYR A 1 76 ? -4.994 -0.645 7.253 1.00 97.62 76 TYR A O 1
ATOM 605 N N . LEU A 1 77 ? -3.747 -1.129 5.468 1.00 98.12 77 LEU A N 1
ATOM 606 C CA . LEU A 1 77 ? -4.590 -2.256 5.059 1.00 98.12 77 LEU A CA 1
ATOM 607 C C . LEU A 1 77 ? -4.717 -3.319 6.157 1.00 98.12 77 LEU A C 1
ATOM 609 O O . LEU A 1 77 ? -5.769 -3.946 6.286 1.00 98.12 77 LEU A O 1
ATOM 613 N N . SER A 1 78 ? -3.670 -3.525 6.957 1.00 97.94 78 SER A N 1
ATOM 614 C CA . SER A 1 78 ? -3.682 -4.487 8.056 1.00 97.94 78 SER A CA 1
ATOM 615 C C . SER A 1 78 ? -4.588 -4.055 9.213 1.00 97.94 78 SER A C 1
ATOM 617 O O . SER A 1 78 ? -5.136 -4.931 9.891 1.00 97.94 78 SER A O 1
ATOM 619 N N . GLU A 1 79 ? -4.774 -2.743 9.392 1.00 96.38 79 GLU A N 1
ATOM 620 C CA . GLU A 1 79 ? -5.689 -2.118 10.353 1.00 96.38 79 GLU A CA 1
ATOM 621 C C . GLU A 1 79 ? -7.130 -2.082 9.827 1.00 96.38 79 GLU A C 1
ATOM 623 O O . GLU A 1 79 ? -8.063 -2.357 10.584 1.00 96.38 79 GLU A O 1
ATOM 628 N N . LEU A 1 80 ? -7.314 -1.774 8.533 1.00 97.44 80 LEU A N 1
ATOM 629 C CA . LEU A 1 80 ? -8.621 -1.792 7.862 1.00 97.44 80 LEU A CA 1
ATOM 630 C C . LEU A 1 80 ? -9.202 -3.216 7.830 1.00 97.44 80 LEU A C 1
ATOM 632 O O . LEU A 1 80 ? -10.387 -3.424 8.083 1.00 97.44 80 LEU A O 1
ATOM 636 N N . PHE A 1 81 ? -8.353 -4.215 7.562 1.00 98.12 81 PHE A N 1
ATOM 637 C CA . PHE A 1 81 ? -8.738 -5.619 7.430 1.00 98.12 81 PHE A CA 1
ATOM 638 C C . PHE A 1 81 ? -7.895 -6.514 8.356 1.00 98.12 81 PHE A C 1
ATOM 640 O O . PHE A 1 81 ? -6.926 -7.133 7.909 1.00 98.12 81 PHE A O 1
ATOM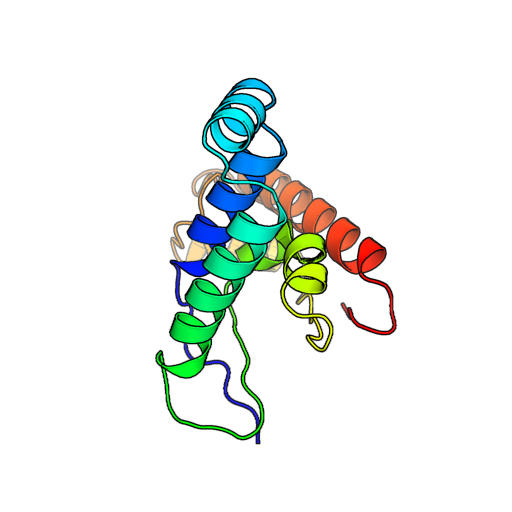 647 N N . PRO A 1 82 ? -8.268 -6.677 9.642 1.00 97.12 82 PRO A N 1
ATOM 648 C CA . PRO A 1 82 ? -7.453 -7.386 10.642 1.00 97.12 82 PRO A CA 1
ATOM 649 C C . PRO A 1 82 ? -7.153 -8.860 10.333 1.00 97.12 82 PRO A C 1
ATOM 651 O O . PRO A 1 82 ? -6.193 -9.425 10.850 1.00 97.12 82 PRO A O 1
ATOM 654 N N . LYS A 1 83 ? -7.964 -9.499 9.480 1.00 97.38 83 LYS A N 1
ATOM 655 C CA . LYS A 1 83 ? -7.777 -10.896 9.050 1.00 97.38 83 LYS A CA 1
ATOM 656 C C . LYS A 1 83 ? -7.044 -11.033 7.710 1.00 97.38 83 LYS A C 1
ATOM 658 O O . LYS A 1 83 ? -6.767 -12.156 7.293 1.00 97.38 83 LYS A O 1
ATOM 663 N N . ALA A 1 84 ? -6.731 -9.925 7.034 1.00 97.81 84 ALA A N 1
ATOM 664 C CA . ALA A 1 84 ? -6.004 -9.956 5.770 1.00 97.81 84 ALA A CA 1
ATOM 665 C C . ALA A 1 84 ? -4.558 -10.432 5.969 1.00 97.81 84 ALA A C 1
ATOM 667 O O . ALA A 1 84 ? -3.932 -10.156 7.002 1.00 97.81 84 ALA A O 1
ATOM 668 N N . LYS A 1 85 ? -4.046 -11.128 4.951 1.00 98.25 85 LYS A N 1
ATOM 669 C CA . LYS A 1 85 ? -2.648 -11.544 4.816 1.00 98.25 85 LYS A CA 1
ATOM 670 C C . LYS A 1 85 ? -2.043 -10.887 3.579 1.00 98.25 85 LYS A C 1
ATOM 672 O O . LYS A 1 85 ? -2.761 -10.604 2.623 1.00 98.25 85 LYS A O 1
ATOM 677 N N . PHE A 1 86 ? -0.735 -10.685 3.602 1.00 98.44 86 PHE A N 1
ATOM 678 C CA . PHE A 1 86 ? 0.003 -9.903 2.619 1.00 98.44 86 PHE A CA 1
ATOM 679 C C . PHE A 1 86 ? 1.137 -10.739 2.028 1.00 98.44 86 PHE A C 1
ATOM 681 O O . PHE A 1 86 ? 1.859 -11.413 2.764 1.00 98.44 86 PHE A O 1
ATOM 688 N N . LEU A 1 87 ? 1.279 -10.697 0.703 1.00 97.94 87 LEU A N 1
ATOM 689 C CA . LEU A 1 87 ? 2.347 -11.364 -0.042 1.00 97.94 87 LEU A CA 1
ATOM 690 C C . LEU A 1 87 ? 3.110 -10.317 -0.861 1.00 97.94 87 LEU A C 1
ATOM 692 O O . LEU A 1 87 ? 2.583 -9.814 -1.855 1.00 97.94 87 LEU A O 1
ATOM 696 N N . LEU A 1 88 ? 4.318 -9.967 -0.425 1.00 97.75 88 LEU A N 1
ATOM 697 C CA . LEU A 1 88 ? 5.199 -9.039 -1.123 1.00 97.75 88 LEU A CA 1
ATOM 698 C C . LEU A 1 88 ? 6.022 -9.800 -2.158 1.00 97.75 88 LEU A C 1
ATOM 700 O O . LEU A 1 88 ? 7.006 -10.442 -1.825 1.00 97.75 88 LEU A O 1
ATOM 704 N N . VAL A 1 89 ? 5.657 -9.697 -3.431 1.00 95.56 89 VAL A N 1
ATOM 705 C CA . VAL A 1 89 ? 6.426 -10.354 -4.494 1.00 95.56 89 VAL A CA 1
ATOM 706 C C . VAL A 1 89 ? 7.686 -9.547 -4.799 1.00 95.56 89 VAL A C 1
ATOM 708 O O . VAL A 1 89 ? 7.608 -8.474 -5.398 1.00 95.56 89 VAL A O 1
ATOM 711 N N . VAL A 1 90 ? 8.852 -10.088 -4.443 1.00 94.56 90 VAL A N 1
ATOM 712 C CA . VAL A 1 90 ? 10.156 -9.498 -4.778 1.00 94.56 90 VAL A CA 1
ATOM 713 C C . VAL A 1 90 ? 10.769 -10.208 -5.980 1.00 94.56 90 VAL A C 1
ATOM 715 O O . VAL A 1 90 ? 10.806 -11.434 -6.072 1.00 94.56 90 VAL A O 1
ATOM 718 N N . ARG A 1 91 ? 11.276 -9.413 -6.921 1.00 96.19 91 ARG A N 1
ATOM 719 C CA . ARG A 1 91 ? 12.026 -9.864 -8.097 1.00 96.19 91 ARG A CA 1
ATOM 720 C C . ARG A 1 91 ? 13.333 -9.086 -8.166 1.00 96.19 91 ARG A C 1
ATOM 722 O O . ARG A 1 91 ? 13.355 -7.936 -7.750 1.00 96.19 91 ARG A O 1
ATOM 729 N N . ASP A 1 92 ? 14.384 -9.676 -8.742 1.00 97.88 92 ASP A N 1
ATOM 730 C CA . ASP A 1 92 ? 15.620 -8.948 -9.066 1.00 97.88 92 ASP A CA 1
ATOM 731 C C . ASP A 1 92 ? 15.290 -7.623 -9.775 1.00 97.88 92 ASP A C 1
ATOM 733 O O . ASP A 1 92 ? 14.641 -7.616 -10.831 1.00 97.88 92 ASP A O 1
ATOM 737 N N . GLY A 1 93 ? 15.729 -6.508 -9.186 1.00 97.38 93 GLY A N 1
ATOM 738 C CA . GLY A 1 93 ? 15.429 -5.166 -9.669 1.00 97.38 93 GLY A CA 1
ATOM 739 C C . GLY A 1 93 ? 15.893 -4.925 -11.099 1.00 97.38 93 GLY A C 1
ATOM 740 O O . GLY A 1 93 ? 15.189 -4.270 -11.863 1.00 97.38 93 GLY A O 1
ATOM 741 N N . ARG A 1 94 ? 17.007 -5.533 -11.524 1.00 97.94 94 ARG A N 1
ATOM 742 C CA . ARG A 1 94 ? 17.492 -5.437 -12.911 1.00 97.94 94 ARG A CA 1
ATOM 743 C C . ARG A 1 94 ? 16.486 -6.057 -13.874 1.00 97.94 94 ARG A C 1
ATOM 745 O O . ARG A 1 94 ? 16.175 -5.471 -14.907 1.00 97.94 94 ARG A O 1
ATOM 752 N N . ALA A 1 95 ? 15.925 -7.212 -13.514 1.00 98.12 95 ALA A N 1
ATOM 753 C CA . ALA A 1 95 ? 14.917 -7.895 -14.318 1.00 98.12 95 ALA A CA 1
ATOM 754 C C . ALA A 1 95 ? 13.565 -7.161 -14.306 1.00 98.12 95 ALA A C 1
ATOM 756 O O . ALA A 1 95 ? 12.885 -7.107 -15.333 1.00 98.12 95 ALA A O 1
ATOM 757 N N . ALA A 1 96 ? 13.172 -6.590 -13.163 1.00 96.69 96 ALA A N 1
ATOM 758 C CA . ALA A 1 96 ? 11.959 -5.783 -13.044 1.00 96.69 96 ALA A CA 1
ATOM 759 C C . ALA A 1 96 ? 12.051 -4.495 -13.883 1.00 96.69 96 ALA A C 1
ATOM 761 O O . ALA A 1 96 ? 11.188 -4.258 -14.727 1.00 96.69 96 ALA A O 1
ATOM 762 N N . VAL A 1 97 ? 13.129 -3.721 -13.726 1.00 97.44 97 VAL A N 1
ATOM 763 C CA . VAL A 1 97 ? 13.385 -2.483 -14.481 1.00 97.44 97 VAL A CA 1
ATOM 764 C C . VAL A 1 97 ? 13.512 -2.756 -15.973 1.00 97.44 97 VAL A C 1
ATOM 766 O O . VAL A 1 97 ? 12.865 -2.079 -16.769 1.00 97.44 97 VAL A O 1
ATOM 769 N N . HIS A 1 98 ? 14.263 -3.786 -16.370 1.00 97.88 98 HIS A N 1
ATOM 770 C CA . HIS A 1 98 ? 14.345 -4.169 -17.777 1.00 97.88 98 HIS A CA 1
ATOM 771 C C . HIS A 1 98 ? 12.968 -4.508 -18.355 1.00 97.88 98 HIS A C 1
ATOM 773 O O . HIS A 1 98 ? 12.643 -4.073 -19.458 1.00 97.88 98 HIS A O 1
ATOM 779 N N . SER A 1 99 ? 12.122 -5.225 -17.607 1.00 97.38 99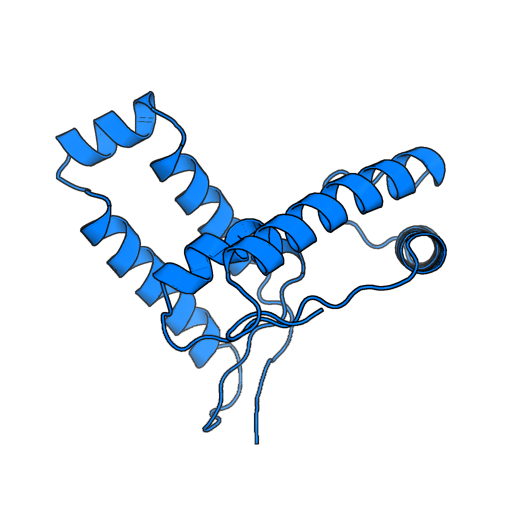 SER A N 1
ATOM 780 C CA . SER A 1 99 ? 10.750 -5.518 -18.034 1.00 97.38 99 SER A CA 1
ATOM 781 C C . SER A 1 99 ? 9.883 -4.263 -18.161 1.00 97.38 99 SER A C 1
ATOM 783 O O . SER A 1 99 ? 9.010 -4.241 -19.023 1.00 97.38 99 SER A O 1
ATOM 785 N N . ILE A 1 100 ? 10.077 -3.256 -17.306 1.00 95.75 100 ILE A N 1
ATOM 786 C CA . ILE A 1 100 ? 9.344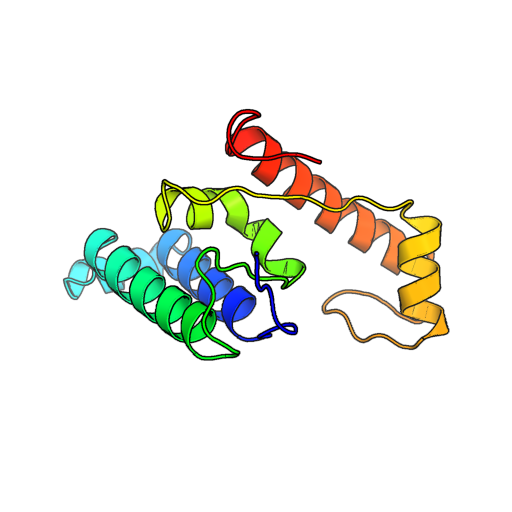 -1.982 -17.355 1.00 95.75 100 ILE A CA 1
ATOM 787 C C . ILE A 1 100 ? 9.754 -1.184 -18.598 1.00 95.75 100 ILE A C 1
ATOM 789 O O . ILE A 1 100 ? 8.890 -0.790 -19.379 1.00 95.75 100 ILE A O 1
ATOM 793 N N . ILE A 1 101 ? 11.062 -1.018 -18.818 1.00 97.19 101 ILE A N 1
ATOM 794 C CA . ILE A 1 101 ? 11.618 -0.221 -19.921 1.00 97.19 101 ILE A CA 1
ATOM 795 C C . ILE A 1 101 ? 11.355 -0.887 -21.275 1.00 97.19 101 ILE A C 1
ATOM 797 O O . ILE A 1 101 ? 10.784 -0.270 -22.171 1.00 97.19 101 ILE A O 1
ATOM 801 N N . SER A 1 102 ? 11.703 -2.167 -21.436 1.00 97.38 102 SER A N 1
ATOM 802 C CA . SER A 1 102 ? 11.559 -2.867 -22.727 1.00 97.38 102 SER A CA 1
ATOM 803 C C . SER A 1 102 ? 10.111 -2.967 -23.210 1.00 97.38 102 SER A C 1
ATOM 805 O O . SER A 1 102 ? 9.864 -2.984 -24.412 1.00 97.38 102 SER A O 1
ATOM 807 N N . ARG A 1 103 ? 9.148 -3.018 -22.283 1.00 96.69 103 ARG A N 1
ATOM 808 C CA . ARG A 1 103 ? 7.714 -3.133 -22.589 1.00 96.69 103 ARG A CA 1
ATOM 809 C C . ARG A 1 103 ? 6.965 -1.805 -22.512 1.00 96.69 103 ARG A C 1
ATOM 811 O O . ARG A 1 103 ? 5.749 -1.815 -22.664 1.00 96.69 103 ARG A O 1
ATOM 818 N N . GLN A 1 104 ? 7.664 -0.700 -22.246 1.00 95.06 104 GLN A N 1
ATOM 819 C CA . GLN A 1 104 ? 7.073 0.635 -22.112 1.00 95.06 104 GLN A CA 1
ATOM 820 C C . GLN A 1 104 ? 5.900 0.661 -21.113 1.00 95.06 104 GLN A C 1
ATOM 822 O O . GLN A 1 104 ? 4.831 1.215 -21.367 1.00 95.06 104 GLN A O 1
ATOM 827 N N . ILE A 1 105 ? 6.080 0.012 -19.957 1.00 91.38 105 ILE A N 1
ATOM 828 C CA . ILE A 1 105 ? 5.053 -0.021 -18.912 1.00 91.38 105 ILE A CA 1
ATOM 829 C C . ILE A 1 105 ? 5.123 1.288 -18.131 1.00 91.38 105 ILE A C 1
ATOM 831 O O . ILE A 1 105 ? 6.050 1.514 -17.357 1.00 91.38 105 ILE A O 1
ATOM 835 N N . HIS A 1 106 ? 4.113 2.138 -18.287 1.00 87.75 106 HIS A N 1
ATOM 836 C CA . HIS A 1 106 ? 4.038 3.392 -17.546 1.00 87.75 106 HIS A CA 1
ATOM 837 C C . HIS A 1 106 ? 3.730 3.151 -16.062 1.00 87.75 106 HIS A C 1
ATOM 839 O O . HIS A 1 106 ? 2.594 2.856 -15.678 1.00 87.75 106 HIS A O 1
ATOM 845 N N . VAL A 1 107 ? 4.752 3.319 -15.224 1.00 86.06 107 VAL A N 1
ATOM 846 C CA . VAL A 1 107 ? 4.652 3.344 -13.761 1.00 86.06 107 VAL A CA 1
ATOM 847 C C . VAL A 1 107 ? 5.011 4.748 -13.291 1.00 86.06 107 VAL A C 1
ATOM 849 O O . VAL A 1 107 ? 6.018 5.313 -13.713 1.00 86.06 107 VAL A O 1
ATOM 852 N N . ALA A 1 108 ? 4.186 5.334 -12.421 1.00 81.81 108 ALA A N 1
ATOM 853 C CA . ALA A 1 108 ? 4.446 6.672 -11.902 1.00 81.81 108 ALA A CA 1
ATOM 854 C C . ALA A 1 108 ? 5.846 6.748 -11.265 1.00 81.81 108 ALA A C 1
ATOM 856 O O . ALA A 1 108 ? 6.224 5.860 -10.502 1.00 81.81 108 ALA A O 1
ATOM 857 N N . ARG A 1 109 ? 6.575 7.834 -11.554 1.00 83.88 109 ARG A N 1
ATOM 858 C CA . ARG A 1 109 ? 7.951 8.123 -11.098 1.00 83.88 109 ARG A CA 1
ATOM 859 C C . ARG A 1 109 ? 9.074 7.303 -11.746 1.00 83.88 109 ARG A C 1
ATOM 861 O O . ARG A 1 109 ? 10.225 7.603 -11.456 1.00 83.88 109 ARG A O 1
ATOM 868 N N . TYR A 1 110 ? 8.785 6.330 -12.611 1.00 90.94 110 TYR A N 1
ATOM 869 C CA . TYR A 1 110 ? 9.829 5.627 -13.365 1.00 90.94 110 TYR A CA 1
ATOM 870 C C . TYR A 1 110 ? 10.219 6.416 -14.614 1.00 90.94 110 TYR A C 1
ATOM 872 O O . TYR A 1 110 ? 9.354 6.868 -15.363 1.00 90.94 110 TYR A O 1
ATOM 880 N N . ASP A 1 111 ? 11.524 6.545 -14.834 1.00 91.06 111 ASP A N 1
ATOM 881 C CA . ASP A 1 111 ? 12.098 7.109 -16.052 1.00 91.06 111 ASP A CA 1
ATOM 882 C C . ASP A 1 111 ? 12.387 5.974 -17.042 1.00 91.06 111 ASP A C 1
ATOM 884 O O . ASP A 1 111 ? 13.292 5.162 -16.828 1.00 91.06 111 ASP A O 1
ATOM 888 N N . LEU A 1 112 ? 11.590 5.900 -18.111 1.00 93.81 112 LEU A N 1
ATOM 889 C CA . LEU A 1 112 ? 11.696 4.840 -19.115 1.00 93.81 112 LEU A CA 1
ATOM 890 C C . LEU A 1 112 ? 12.902 5.010 -20.051 1.00 93.81 112 LEU A C 1
ATOM 892 O O . LEU A 1 112 ? 13.227 4.073 -20.778 1.00 93.81 112 LEU A O 1
ATOM 896 N N . GLU A 1 113 ? 13.575 6.160 -20.016 1.00 95.25 113 GLU A N 1
ATOM 897 C CA . GLU A 1 113 ? 14.776 6.441 -20.807 1.00 95.25 113 GLU A CA 1
ATOM 898 C C . GLU A 1 113 ? 16.064 6.165 -20.011 1.00 95.25 113 GLU A C 1
ATOM 900 O O . GLU A 1 113 ? 17.131 5.969 -20.593 1.00 95.25 113 GLU A O 1
ATOM 905 N N . SER A 1 114 ? 15.968 6.060 -18.679 1.00 96.00 114 SER A N 1
ATOM 906 C CA . SER A 1 114 ? 17.106 5.832 -17.785 1.00 96.00 114 SER A CA 1
ATOM 907 C C . SER A 1 114 ? 16.954 4.568 -16.939 1.00 96.00 114 SER A C 1
ATOM 909 O O . SER A 1 114 ? 16.214 4.523 -15.953 1.00 96.00 114 SER A O 1
ATOM 911 N N . TYR A 1 115 ? 17.761 3.544 -17.243 1.00 97.31 115 TYR A N 1
ATOM 912 C CA . TYR A 1 115 ? 17.901 2.361 -16.382 1.00 97.31 115 TYR A CA 1
ATOM 913 C C . TYR A 1 115 ? 18.379 2.722 -14.972 1.00 97.31 115 TYR A C 1
ATOM 915 O O . TYR A 1 115 ? 17.911 2.129 -14.002 1.00 97.31 115 TYR A O 1
ATOM 923 N N . GLN A 1 116 ? 19.286 3.698 -14.851 1.00 97.00 116 GLN A N 1
ATOM 924 C CA . GLN A 1 116 ? 19.794 4.155 -13.559 1.00 97.00 116 GLN A CA 1
ATOM 925 C C . GLN A 1 116 ? 18.696 4.859 -12.750 1.00 97.00 116 GLN A C 1
ATOM 927 O O . GLN A 1 116 ? 18.510 4.559 -11.573 1.00 97.00 116 GLN A O 1
ATOM 932 N N . GLY A 1 117 ? 17.923 5.747 -13.381 1.00 95.88 117 GLY A N 1
ATOM 933 C CA . GLY A 1 117 ? 16.782 6.391 -12.730 1.00 95.88 117 GLY A CA 1
ATOM 934 C C . GLY A 1 117 ? 15.740 5.363 -12.288 1.00 95.88 117 GLY A C 1
ATOM 935 O O . GLY A 1 117 ? 15.331 5.337 -11.128 1.00 95.88 117 GLY A O 1
ATOM 936 N N . SER A 1 118 ? 15.371 4.447 -13.185 1.00 96.44 118 SER A N 1
ATOM 937 C CA . SER A 1 118 ? 14.397 3.394 -12.896 1.00 96.44 118 SER A CA 1
ATOM 938 C C . SER A 1 118 ? 14.849 2.409 -11.811 1.00 96.44 118 SER A C 1
ATOM 940 O O . SER A 1 118 ? 14.018 2.008 -10.998 1.00 96.44 118 SER A O 1
ATOM 942 N N . ILE A 1 119 ? 16.133 2.028 -11.739 1.00 97.25 119 ILE A N 1
ATOM 943 C CA . ILE A 1 119 ? 16.619 1.137 -10.669 1.00 97.25 119 ILE A CA 1
ATOM 944 C C . ILE A 1 119 ? 16.639 1.834 -9.310 1.00 97.25 119 ILE A C 1
ATOM 946 O O . ILE A 1 119 ? 16.254 1.216 -8.320 1.00 97.25 119 ILE A O 1
ATOM 950 N N . SER A 1 120 ? 16.986 3.124 -9.251 1.00 96.94 120 SER A N 1
ATOM 951 C CA . SER A 1 120 ? 16.882 3.902 -8.012 1.00 96.94 120 SER A CA 1
ATOM 952 C C . SER A 1 120 ? 15.432 3.999 -7.529 1.00 96.94 120 SER A C 1
ATOM 954 O O . SER A 1 120 ? 15.165 3.825 -6.343 1.00 96.94 120 SER A O 1
ATOM 956 N N . GLN A 1 121 ? 14.476 4.203 -8.440 1.00 95.56 121 GLN A N 1
ATOM 957 C CA . GLN A 1 121 ? 13.050 4.241 -8.094 1.00 95.56 121 GLN A CA 1
ATOM 958 C C . GLN A 1 121 ? 12.513 2.874 -7.670 1.00 95.56 121 GLN A C 1
ATOM 960 O O . GLN A 1 121 ? 11.732 2.785 -6.721 1.00 95.56 121 GLN A O 1
ATOM 965 N N . TRP A 1 122 ? 12.958 1.804 -8.331 1.00 96.00 122 TRP A N 1
ATOM 966 C CA . TRP A 1 122 ? 12.651 0.437 -7.923 1.00 96.00 122 TRP A CA 1
ATOM 967 C C . TRP A 1 122 ? 13.157 0.135 -6.515 1.00 96.00 122 TRP A C 1
ATOM 969 O O . TRP A 1 122 ? 12.399 -0.413 -5.714 1.00 96.00 122 TRP A O 1
ATOM 979 N N . ASN A 1 123 ? 14.390 0.539 -6.200 1.00 96.88 123 ASN A N 1
ATOM 980 C CA . ASN A 1 123 ? 14.974 0.344 -4.880 1.00 96.88 123 ASN A CA 1
ATOM 981 C C . ASN A 1 123 ? 14.147 1.069 -3.808 1.00 96.88 123 ASN A C 1
ATOM 983 O O . ASN A 1 123 ? 13.647 0.432 -2.890 1.00 96.88 123 ASN A O 1
ATOM 987 N N . ASN A 1 124 ? 13.882 2.367 -4.000 1.00 95.62 124 ASN A N 1
ATOM 988 C CA . ASN A 1 124 ? 13.089 3.172 -3.063 1.00 95.62 124 ASN A CA 1
ATOM 989 C C . ASN A 1 124 ? 11.685 2.594 -2.825 1.00 95.62 124 ASN A C 1
ATOM 991 O O . ASN A 1 124 ? 11.203 2.545 -1.694 1.00 95.62 124 ASN A O 1
ATOM 995 N N . ALA A 1 125 ? 11.009 2.161 -3.893 1.00 94.75 125 ALA A N 1
ATOM 996 C CA . ALA A 1 125 ? 9.677 1.582 -3.780 1.00 94.75 125 ALA A CA 1
ATOM 997 C C . ALA A 1 125 ? 9.707 0.234 -3.044 1.00 94.75 125 ALA A C 1
ATOM 999 O O . ALA A 1 125 ? 8.834 -0.025 -2.218 1.00 94.75 125 ALA A O 1
ATOM 1000 N N . THR A 1 126 ? 10.694 -0.613 -3.342 1.00 96.50 126 THR A N 1
ATOM 1001 C CA . THR A 1 126 ? 10.825 -1.949 -2.748 1.00 96.50 126 THR A CA 1
ATOM 1002 C C . THR A 1 126 ? 11.218 -1.869 -1.278 1.00 96.50 126 THR A C 1
ATOM 1004 O O . THR A 1 126 ? 10.607 -2.563 -0.471 1.00 96.50 126 THR A O 1
ATOM 1007 N N . ASP A 1 127 ? 12.149 -0.985 -0.912 1.00 97.12 127 ASP A N 1
ATOM 1008 C CA . ASP A 1 127 ? 12.562 -0.761 0.478 1.00 97.12 127 ASP A CA 1
ATOM 1009 C C . ASP A 1 127 ? 11.372 -0.338 1.345 1.00 97.12 127 ASP A C 1
ATOM 1011 O O . ASP A 1 127 ? 11.116 -0.936 2.390 1.00 97.12 127 ASP A O 1
ATOM 1015 N N . MET A 1 128 ? 10.562 0.609 0.861 1.00 96.69 128 MET A N 1
ATOM 1016 C CA . MET A 1 128 ? 9.349 1.029 1.564 1.00 96.69 128 MET A CA 1
ATOM 1017 C C . MET A 1 128 ? 8.333 -0.117 1.699 1.00 96.69 128 MET A C 1
ATOM 1019 O O . MET A 1 128 ? 7.734 -0.298 2.756 1.00 96.69 128 MET A O 1
ATOM 1023 N N . MET A 1 129 ? 8.123 -0.922 0.651 1.00 97.75 129 MET A N 1
ATOM 1024 C CA . MET A 1 129 ? 7.204 -2.069 0.722 1.00 97.75 129 MET A CA 1
ATOM 1025 C C . MET A 1 129 ? 7.713 -3.172 1.664 1.00 97.75 129 MET A C 1
ATOM 1027 O O . MET A 1 129 ? 6.910 -3.813 2.347 1.00 97.75 129 MET A O 1
ATOM 1031 N N . LEU A 1 130 ? 9.031 -3.381 1.733 1.00 98.00 130 LEU A N 1
ATOM 1032 C CA . LEU A 1 130 ? 9.667 -4.303 2.674 1.00 98.00 130 LEU A CA 1
ATOM 1033 C C . LEU A 1 130 ? 9.475 -3.836 4.118 1.00 98.00 130 LEU A C 1
ATOM 1035 O O . LEU A 1 130 ? 9.073 -4.643 4.956 1.00 98.00 130 LEU A O 1
ATOM 1039 N N . GLU A 1 131 ? 9.686 -2.549 4.398 1.00 98.25 131 GLU A N 1
ATOM 1040 C CA . GLU A 1 131 ? 9.441 -1.958 5.718 1.00 98.25 131 GLU A CA 1
ATOM 1041 C C . GLU A 1 131 ? 7.977 -2.147 6.142 1.00 98.25 131 GLU A C 1
ATOM 1043 O O . GLU A 1 131 ? 7.697 -2.653 7.230 1.00 98.25 131 GLU A O 1
ATOM 1048 N N . GLN A 1 132 ? 7.027 -1.852 5.248 1.00 98.44 132 GLN A N 1
ATOM 1049 C CA . GLN A 1 132 ? 5.602 -2.091 5.493 1.00 98.44 132 GLN A CA 1
ATOM 1050 C C . GLN A 1 132 ? 5.315 -3.567 5.821 1.00 98.44 132 GLN A C 1
ATOM 1052 O O . GLN A 1 132 ? 4.573 -3.862 6.759 1.00 98.44 132 GLN A O 1
ATOM 1057 N N . CYS A 1 133 ? 5.924 -4.510 5.093 1.00 98.44 133 CYS A N 1
ATOM 1058 C CA . CYS A 1 133 ? 5.773 -5.942 5.364 1.00 98.44 133 CYS A CA 1
ATOM 1059 C C . CYS A 1 133 ? 6.312 -6.339 6.745 1.00 98.44 133 CYS A C 1
ATOM 1061 O O . CYS A 1 133 ? 5.673 -7.106 7.470 1.00 98.44 133 CYS A O 1
ATOM 1063 N N . GLN A 1 134 ? 7.477 -5.806 7.119 1.00 98.31 134 GLN A N 1
ATOM 1064 C CA . GLN A 1 134 ? 8.106 -6.060 8.414 1.00 98.31 134 GLN A CA 1
ATOM 1065 C C . GLN A 1 134 ? 7.248 -5.530 9.566 1.00 98.31 134 GLN A C 1
ATOM 1067 O O . GLN A 1 134 ? 7.039 -6.255 10.538 1.00 98.31 134 GLN A O 1
ATOM 1072 N N . LEU A 1 135 ? 6.690 -4.323 9.425 1.00 98.44 135 LEU A N 1
ATOM 1073 C CA . LEU A 1 135 ? 5.796 -3.713 10.414 1.00 98.44 135 LEU A CA 1
ATOM 1074 C C . LEU A 1 135 ? 4.493 -4.504 10.601 1.00 98.44 135 LEU A C 1
ATOM 1076 O O . LEU A 1 135 ? 4.022 -4.655 11.726 1.00 98.44 135 LEU A O 1
ATOM 1080 N N . VAL A 1 136 ? 3.929 -5.062 9.524 1.00 98.50 136 VAL A N 1
ATOM 1081 C CA . VAL A 1 136 ? 2.758 -5.958 9.605 1.00 98.50 136 VAL A CA 1
ATOM 1082 C C . VAL A 1 136 ? 3.090 -7.274 10.328 1.00 98.50 136 VAL A C 1
ATOM 1084 O O . VAL A 1 136 ? 2.227 -7.872 10.978 1.00 98.50 136 VAL A O 1
ATOM 1087 N N . GLY A 1 137 ? 4.340 -7.727 10.233 1.00 98.12 137 GLY A N 1
ATOM 1088 C CA . GLY A 1 137 ? 4.872 -8.864 10.973 1.00 98.12 137 GLY A CA 1
ATOM 1089 C C . GLY A 1 137 ? 4.700 -10.228 10.282 1.00 98.12 137 GLY A C 1
ATOM 1090 O O . GLY A 1 137 ? 3.817 -10.428 9.440 1.00 98.12 137 GLY A O 1
ATOM 1091 N N . PRO A 1 138 ? 5.518 -11.228 10.664 1.00 97.38 138 PRO A N 1
ATOM 1092 C CA . PRO A 1 138 ? 5.668 -12.496 9.935 1.00 97.38 138 PRO A CA 1
ATOM 1093 C C . PRO A 1 138 ? 4.451 -13.434 10.018 1.00 97.38 138 PRO A C 1
ATOM 1095 O O . PRO A 1 138 ? 4.359 -14.412 9.270 1.00 97.38 138 PRO A O 1
ATOM 1098 N N . SER A 1 139 ? 3.512 -13.176 10.932 1.00 97.62 139 SER A N 1
ATOM 1099 C CA . SER A 1 139 ? 2.254 -13.929 11.033 1.00 97.62 139 SER A CA 1
ATOM 1100 C C . SER A 1 139 ? 1.254 -13.545 9.937 1.00 97.62 139 SER A C 1
ATOM 1102 O O . SER A 1 139 ? 0.378 -14.347 9.597 1.00 97.62 139 SER A O 1
ATOM 1104 N N . ARG A 1 140 ? 1.388 -12.337 9.371 1.00 97.81 140 ARG A N 1
ATOM 1105 C CA . ARG A 1 140 ? 0.443 -11.760 8.408 1.00 97.81 140 ARG A CA 1
ATOM 1106 C C . ARG A 1 140 ? 1.082 -11.342 7.088 1.00 97.81 140 ARG A C 1
ATOM 1108 O O . ARG A 1 140 ? 0.375 -11.390 6.087 1.00 97.81 140 ARG A O 1
ATOM 1115 N N . CYS A 1 141 ? 2.366 -10.990 7.056 1.00 98.50 141 CYS A N 1
ATOM 1116 C CA . CYS A 1 141 ? 3.090 -10.659 5.832 1.00 98.50 141 CYS A CA 1
ATOM 1117 C C . CYS A 1 141 ? 4.195 -11.674 5.513 1.00 98.50 141 CYS A C 1
ATOM 1119 O O . CYS A 1 141 ? 4.913 -12.134 6.404 1.00 98.50 141 CYS A O 1
ATOM 1121 N N . ARG A 1 142 ? 4.327 -12.023 4.231 1.00 97.81 142 ARG A N 1
ATOM 1122 C CA . ARG A 1 142 ? 5.431 -12.819 3.685 1.00 97.81 142 ARG A CA 1
ATOM 1123 C C . ARG A 1 142 ? 6.001 -12.137 2.451 1.00 97.81 142 ARG A C 1
ATOM 1125 O O . ARG A 1 142 ? 5.247 -11.528 1.697 1.00 97.81 142 ARG A O 1
ATOM 1132 N N . VAL A 1 143 ? 7.311 -12.276 2.284 1.00 94.31 143 VAL A N 1
ATOM 1133 C CA . VAL A 1 143 ? 8.073 -11.896 1.090 1.00 94.31 143 VAL A CA 1
ATOM 1134 C C . VAL A 1 143 ? 8.329 -13.155 0.275 1.00 94.31 143 VAL A C 1
ATOM 1136 O O . VAL A 1 143 ? 8.660 -14.175 0.925 1.00 94.31 143 VAL A O 1
#

Foldseek 3Di:
DEDADDALVVLLVLLVVLVCCVPVPVNVVVCVVVVNHPVNSLVVSLVVVVCSQCPVDDDDPHTHHDHLNCLLNLLSVCVSPVPAAEENDDDDLLVVLCVCLVVVPDDPQADSVDSPSNSVVVVVSSVSSVVSQVVSHDVRYDD

pLDDT: mean 95.98, std 3.07, range [76.88, 98.5]